Protein AF-A0A3S1QRD0-F1 (afdb_monomer)

Sequence (158 aa):
MVHPTVTSEAERLRQRRFIGVMLAAPFLAAGAAVTLVTSSLGAAVTMAAIFAAFGLCWFAALLVAATGHMALAGRMAVALGGLALAGAIAAAGGLASPVALLGLALPVETWWVSGSRRAALSSVMAAVAAIVLQPFAGQLLPPGEIAAWHWLLPLAWA

pLDDT: mean 85.38, std 6.3, range [54.09, 94.06]

Secondary structure (DSSP, 8-state):
---TT---HHHHHHHHHHHHHHHHHHHHHHHHHHHHTHHHHHHHHHHHHHHHHHHHHHHHHHHHHHH--HHHHHHHHHHHHHHHHHHHHHHTTSTTSGGGGGGGHHHHHHHHHH--HHHHHHHHHHHHHHHHHHHHHHHHSPPPPP-GGGGHHHHTT-

Radius of gyration: 15.87 Å; Cα contacts (8 Å, |Δi|>4): 193; chains: 1; bounding box: 39×25×46 Å

Structure (mmCIF, N/CA/C/O backbone):
data_AF-A0A3S1QRD0-F1
#
_entry.id   AF-A0A3S1QRD0-F1
#
loop_
_atom_site.group_PDB
_atom_site.id
_atom_site.type_symbol
_atom_site.label_atom_id
_atom_site.label_alt_id
_atom_site.label_comp_id
_atom_site.label_asym_id
_atom_site.label_entity_id
_atom_site.label_seq_id
_atom_site.pdbx_PDB_ins_code
_atom_site.Cartn_x
_atom_site.Cartn_y
_atom_site.Cartn_z
_atom_site.occupancy
_atom_site.B_iso_or_equiv
_atom_site.auth_seq_id
_atom_site.auth_comp_id
_atom_site.auth_asym_id
_atom_site.auth_atom_id
_atom_site.pdbx_PDB_model_num
ATOM 1 N N . MET A 1 1 ? -1.254 -5.097 21.996 1.00 54.09 1 MET A N 1
ATOM 2 C CA . MET A 1 1 ? -1.122 -3.934 22.900 1.00 54.09 1 MET A CA 1
ATOM 3 C C . MET A 1 1 ? -2.223 -2.945 22.547 1.00 54.09 1 MET A C 1
ATOM 5 O O . MET A 1 1 ? -2.410 -2.686 21.368 1.00 54.09 1 MET A O 1
ATOM 9 N N . VAL A 1 2 ? -3.026 -2.508 23.514 1.00 60.12 2 VAL A N 1
ATOM 10 C CA . VAL A 1 2 ? -4.155 -1.578 23.317 1.00 60.12 2 VAL A CA 1
ATOM 11 C C . VAL A 1 2 ? -4.107 -0.594 24.470 1.00 60.12 2 VAL A C 1
ATOM 13 O O . VAL A 1 2 ? -3.872 -1.022 25.602 1.00 60.12 2 VAL A O 1
ATOM 16 N N . HIS A 1 3 ? -4.301 0.691 24.188 1.00 65.69 3 HIS A N 1
ATOM 17 C CA . HIS A 1 3 ? -4.178 1.718 25.215 1.00 65.69 3 HIS A CA 1
ATOM 18 C C . HIS A 1 3 ? -5.271 1.530 26.293 1.00 65.69 3 HIS A C 1
ATOM 20 O O . HIS A 1 3 ? -6.437 1.313 25.943 1.00 65.69 3 HIS A O 1
ATOM 26 N N . PRO A 1 4 ? -4.939 1.588 27.598 1.00 67.19 4 PRO A N 1
ATOM 27 C CA . PRO A 1 4 ? -5.874 1.242 28.671 1.00 67.19 4 PRO A CA 1
ATOM 28 C C . PRO A 1 4 ? -7.109 2.150 28.735 1.00 67.19 4 PRO A C 1
ATOM 30 O O . PRO A 1 4 ? -8.168 1.685 29.146 1.00 67.19 4 PRO A O 1
ATOM 33 N N . THR A 1 5 ? -7.014 3.397 28.262 1.00 68.31 5 THR A N 1
ATOM 34 C CA . THR A 1 5 ? -8.136 4.358 28.259 1.00 68.31 5 THR A CA 1
ATOM 35 C C . THR A 1 5 ? -9.176 4.115 27.165 1.00 68.31 5 THR A C 1
ATOM 37 O O . THR A 1 5 ? -10.248 4.714 27.206 1.00 68.31 5 THR A O 1
ATOM 40 N N . VAL A 1 6 ? -8.905 3.240 26.190 1.00 68.50 6 VAL A N 1
ATOM 41 C CA . VAL A 1 6 ? -9.906 2.866 25.186 1.00 68.50 6 VAL A CA 1
ATOM 42 C C . VAL A 1 6 ? -10.881 1.896 25.847 1.00 68.50 6 VAL A C 1
ATOM 44 O O . VAL A 1 6 ? -10.546 0.735 26.084 1.00 68.50 6 VAL A O 1
ATOM 47 N N . THR A 1 7 ? -12.073 2.376 26.188 1.00 72.38 7 THR A N 1
ATOM 48 C CA . THR A 1 7 ? -13.095 1.598 26.909 1.00 72.38 7 THR A CA 1
ATOM 49 C C . THR A 1 7 ? -14.033 0.841 25.974 1.00 72.38 7 THR A C 1
ATOM 51 O O . THR A 1 7 ? -14.531 -0.217 26.347 1.00 72.38 7 THR A O 1
ATOM 54 N N . SER A 1 8 ? -14.245 1.330 24.746 1.00 82.50 8 SER A N 1
ATOM 55 C CA . SER A 1 8 ? -15.113 0.650 23.780 1.00 82.50 8 SER A CA 1
ATOM 56 C C . SER A 1 8 ? -14.395 -0.510 23.088 1.00 82.50 8 SER A C 1
ATOM 58 O O . SER A 1 8 ? -13.297 -0.363 22.545 1.00 82.50 8 SER A O 1
ATOM 60 N N . GLU A 1 9 ? -15.030 -1.678 23.074 1.00 81.06 9 GLU A N 1
ATOM 61 C CA . GLU A 1 9 ? -14.477 -2.889 22.464 1.00 81.06 9 GLU A CA 1
ATOM 62 C C . GLU A 1 9 ? -14.266 -2.735 20.948 1.00 81.06 9 GLU A C 1
ATOM 64 O O . GLU A 1 9 ? -13.248 -3.171 20.408 1.00 81.06 9 GLU A O 1
ATOM 69 N N . ALA A 1 10 ? -15.169 -2.017 20.273 1.00 81.88 10 ALA A N 1
ATOM 70 C CA . ALA A 1 10 ? -15.054 -1.708 18.850 1.00 81.88 10 ALA A CA 1
ATOM 71 C C . ALA A 1 10 ? -13.796 -0.881 18.527 1.00 81.88 10 ALA A C 1
ATOM 73 O O . ALA A 1 10 ? -13.086 -1.192 17.570 1.00 81.88 10 ALA A O 1
ATOM 74 N N . GLU A 1 11 ? -13.473 0.130 19.338 1.00 82.50 11 GLU A N 1
ATOM 75 C CA . GLU A 1 11 ? -12.273 0.945 19.125 1.00 82.50 11 GLU A CA 1
ATOM 76 C C . GLU A 1 11 ? -10.999 0.165 19.471 1.00 82.50 11 GLU A C 1
ATOM 78 O O . GLU A 1 11 ? -10.006 0.244 18.746 1.00 82.50 11 GLU A O 1
ATOM 83 N N . ARG A 1 12 ? -11.043 -0.699 20.498 1.00 83.00 12 ARG A N 1
ATOM 84 C CA . ARG A 1 12 ? -9.936 -1.627 20.788 1.00 83.00 12 ARG A CA 1
ATOM 85 C C . ARG A 1 12 ? -9.645 -2.556 19.611 1.00 83.00 12 ARG A C 1
ATOM 87 O O . ARG A 1 12 ? -8.478 -2.798 19.299 1.00 83.00 12 ARG A O 1
ATOM 94 N N . LEU A 1 13 ? -10.683 -3.088 18.964 1.00 86.62 13 LEU A N 1
ATOM 95 C CA . LEU A 1 13 ? -10.538 -3.951 17.789 1.00 86.62 13 LEU A CA 1
ATOM 96 C C . LEU A 1 13 ? -9.926 -3.194 16.606 1.00 86.62 13 LEU A C 1
ATOM 98 O O . LEU A 1 13 ? -8.985 -3.702 15.991 1.00 86.62 13 LEU A O 1
ATOM 102 N N . ARG A 1 14 ? -10.393 -1.972 16.326 1.00 86.31 14 ARG A N 1
ATOM 103 C CA . ARG A 1 14 ? -9.814 -1.106 15.283 1.00 86.31 14 ARG A CA 1
ATOM 104 C C . ARG A 1 14 ? -8.338 -0.812 15.546 1.00 86.31 14 ARG A C 1
ATOM 106 O O . ARG A 1 14 ? -7.521 -0.954 14.637 1.00 86.31 14 ARG A O 1
ATOM 113 N N . GLN A 1 15 ? -7.981 -0.505 16.793 1.00 86.88 15 GLN A N 1
ATOM 114 C CA . GLN A 1 15 ? -6.599 -0.229 17.190 1.00 86.88 15 GLN A CA 1
ATOM 115 C C . GLN A 1 15 ? -5.695 -1.449 17.002 1.00 86.88 15 GLN A C 1
ATOM 117 O O . GLN A 1 15 ? -4.598 -1.325 16.461 1.00 86.88 15 GLN A O 1
ATOM 122 N N . ARG A 1 16 ? -6.163 -2.645 17.381 1.00 87.75 16 ARG A N 1
ATOM 123 C CA . ARG A 1 16 ? -5.421 -3.898 17.155 1.00 87.75 16 ARG A CA 1
ATOM 124 C C . ARG A 1 16 ? -5.199 -4.173 15.674 1.00 87.75 16 ARG A C 1
ATOM 126 O O . ARG A 1 16 ? -4.085 -4.529 15.305 1.00 87.75 16 ARG A O 1
ATOM 133 N N . ARG A 1 17 ? -6.231 -3.998 14.841 1.00 91.00 17 ARG A N 1
ATOM 134 C CA . ARG A 1 17 ? -6.118 -4.186 13.387 1.00 91.00 17 ARG A CA 1
ATOM 135 C C . ARG A 1 17 ? -5.135 -3.193 12.781 1.00 91.00 17 ARG A C 1
ATOM 137 O O . ARG A 1 17 ? -4.251 -3.614 12.049 1.00 91.00 17 ARG A O 1
ATOM 144 N N . PHE A 1 18 ? -5.235 -1.911 13.136 1.00 89.69 18 PHE A N 1
ATOM 145 C CA . PHE A 1 18 ? -4.311 -0.884 12.652 1.00 89.69 18 PHE A CA 1
ATOM 146 C C . PHE A 1 18 ? -2.861 -1.199 13.029 1.00 89.69 18 PHE A C 1
ATOM 148 O O . PHE A 1 18 ? -1.994 -1.209 12.162 1.00 89.69 18 PHE A O 1
ATOM 155 N N . ILE A 1 19 ? -2.603 -1.508 14.305 1.00 89.25 19 ILE A N 1
ATOM 156 C CA . ILE A 1 19 ? -1.262 -1.882 14.776 1.00 89.25 19 ILE A CA 1
ATOM 157 C C . ILE A 1 19 ? -0.770 -3.131 14.038 1.00 89.25 19 ILE A C 1
ATOM 159 O O . ILE A 1 19 ? 0.368 -3.151 13.590 1.00 89.25 19 ILE A O 1
ATOM 163 N N . GLY A 1 20 ? -1.622 -4.146 13.861 1.00 89.62 20 GLY A N 1
ATOM 164 C CA . GLY A 1 20 ? -1.281 -5.352 13.104 1.00 89.62 20 GLY A CA 1
ATOM 165 C C . GLY A 1 20 ? -0.868 -5.051 11.662 1.00 89.62 20 GLY A C 1
ATOM 166 O O . GLY A 1 20 ? 0.189 -5.504 11.231 1.00 89.62 20 GLY A O 1
ATOM 167 N N . VAL A 1 21 ? -1.643 -4.228 10.945 1.00 90.88 21 VAL A N 1
ATOM 168 C CA . VAL A 1 21 ? -1.313 -3.802 9.573 1.00 90.88 21 VAL A CA 1
ATOM 169 C C . VAL A 1 21 ? -0.004 -3.020 9.548 1.00 90.88 21 VAL A C 1
ATOM 171 O O . VAL A 1 21 ? 0.866 -3.329 8.748 1.00 90.88 21 VAL A O 1
ATOM 174 N N . MET A 1 22 ? 0.196 -2.065 10.456 1.00 92.25 22 MET A N 1
ATOM 175 C CA . MET A 1 22 ? 1.439 -1.289 10.525 1.00 92.25 22 MET A CA 1
ATOM 176 C C . MET A 1 22 ? 2.666 -2.127 10.922 1.00 92.25 22 MET A C 1
ATOM 178 O O . MET A 1 22 ? 3.792 -1.757 10.608 1.00 92.25 22 MET A O 1
ATOM 182 N N . LEU A 1 23 ? 2.491 -3.268 11.587 1.00 90.50 23 LEU A N 1
ATOM 183 C CA . LEU A 1 23 ? 3.597 -4.193 11.843 1.00 90.50 23 LEU A CA 1
ATOM 184 C C . LEU A 1 23 ? 3.911 -5.072 10.622 1.00 90.50 23 LEU A C 1
ATOM 186 O O . LEU A 1 23 ? 5.078 -5.390 10.411 1.00 90.50 23 LEU A O 1
ATOM 190 N N . ALA A 1 24 ? 2.904 -5.434 9.818 1.00 90.44 24 ALA A N 1
ATOM 191 C CA . ALA A 1 24 ? 3.050 -6.323 8.660 1.00 90.44 24 ALA A CA 1
ATOM 192 C C . ALA A 1 24 ? 3.414 -5.595 7.349 1.00 90.44 24 ALA A C 1
ATOM 194 O O . ALA A 1 24 ? 4.254 -6.070 6.586 1.00 90.44 24 ALA A O 1
ATOM 195 N N . ALA A 1 25 ? 2.829 -4.420 7.104 1.00 89.12 25 ALA A N 1
ATOM 196 C CA . ALA A 1 25 ? 3.019 -3.611 5.900 1.00 89.12 25 ALA A CA 1
ATOM 197 C C . ALA A 1 25 ? 4.489 -3.387 5.485 1.00 89.12 25 ALA A C 1
ATOM 199 O O . ALA A 1 25 ? 4.778 -3.536 4.294 1.00 89.12 25 ALA A O 1
ATOM 200 N N . PRO A 1 26 ? 5.446 -3.078 6.390 1.00 90.00 26 PRO A N 1
ATOM 201 C CA . PRO A 1 26 ? 6.822 -2.824 5.970 1.00 90.00 26 PRO A CA 1
ATOM 202 C C . PRO A 1 26 ? 7.518 -4.044 5.351 1.00 90.00 26 PRO A C 1
ATOM 204 O O . PRO A 1 26 ? 8.432 -3.860 4.554 1.00 90.00 26 PRO A O 1
ATOM 207 N N . PHE A 1 27 ? 7.078 -5.276 5.633 1.00 90.31 27 PHE A N 1
ATOM 208 C CA . PHE A 1 27 ? 7.634 -6.473 4.992 1.00 90.31 27 PHE A CA 1
ATOM 209 C C . PHE A 1 27 ? 7.236 -6.569 3.517 1.00 90.31 27 PHE A C 1
ATOM 211 O O . PHE A 1 27 ? 8.080 -6.839 2.662 1.00 90.31 27 PHE A O 1
ATOM 218 N N . LEU A 1 28 ? 5.968 -6.284 3.209 1.00 87.62 28 LEU A N 1
ATOM 219 C CA . LEU A 1 28 ? 5.484 -6.239 1.829 1.00 87.62 28 LEU A CA 1
ATOM 220 C C . LEU A 1 28 ? 6.105 -5.060 1.073 1.00 87.62 28 LEU A C 1
ATOM 222 O O . LEU A 1 28 ? 6.564 -5.221 -0.057 1.00 87.62 28 LEU A O 1
ATOM 226 N N . ALA A 1 29 ? 6.210 -3.899 1.727 1.00 87.69 29 ALA A N 1
ATOM 227 C CA . ALA A 1 29 ? 6.891 -2.734 1.170 1.00 87.69 29 ALA A CA 1
ATOM 228 C C . ALA A 1 29 ? 8.382 -3.004 0.903 1.00 87.69 29 ALA A C 1
ATOM 230 O O . ALA A 1 29 ? 8.903 -2.579 -0.125 1.00 87.69 29 ALA A O 1
ATOM 231 N N . ALA A 1 30 ? 9.066 -3.744 1.779 1.00 88.38 30 ALA A N 1
ATOM 232 C CA . ALA A 1 30 ? 10.458 -4.126 1.571 1.00 88.38 30 ALA A CA 1
ATOM 233 C C . ALA A 1 30 ? 10.623 -5.083 0.384 1.00 88.38 30 ALA A C 1
ATOM 235 O O . ALA A 1 30 ? 11.526 -4.887 -0.426 1.00 88.38 30 ALA A O 1
ATOM 236 N N . GLY A 1 31 ? 9.729 -6.065 0.229 1.00 86.31 31 GLY A N 1
ATOM 237 C CA . GLY A 1 31 ? 9.697 -6.922 -0.960 1.00 86.31 31 GLY A CA 1
ATOM 238 C C . GLY A 1 31 ? 9.476 -6.118 -2.245 1.00 86.31 31 GLY A C 1
ATOM 239 O O . GLY A 1 31 ? 10.205 -6.292 -3.223 1.00 86.31 31 GLY A O 1
ATOM 240 N N . ALA A 1 32 ? 8.538 -5.167 -2.228 1.00 87.12 32 ALA A N 1
ATOM 241 C CA . ALA A 1 32 ? 8.322 -4.240 -3.340 1.00 87.12 32 ALA A CA 1
ATOM 242 C C . ALA A 1 32 ? 9.565 -3.388 -3.637 1.00 87.12 32 ALA A C 1
ATOM 244 O O . ALA A 1 32 ? 9.952 -3.252 -4.794 1.00 87.12 32 ALA A O 1
ATOM 245 N N . ALA A 1 33 ? 10.238 -2.870 -2.608 1.00 86.44 33 ALA A N 1
ATOM 246 C CA . ALA A 1 33 ? 11.460 -2.091 -2.772 1.00 86.44 33 ALA A CA 1
ATOM 247 C C . ALA A 1 33 ? 12.586 -2.931 -3.390 1.00 86.44 33 ALA A C 1
ATOM 249 O O . ALA A 1 33 ? 13.205 -2.509 -4.361 1.00 86.44 33 ALA A O 1
ATOM 250 N N . VAL A 1 34 ? 12.829 -4.146 -2.891 1.00 86.94 34 VAL A N 1
ATOM 251 C CA . VAL A 1 34 ? 13.884 -5.013 -3.439 1.00 86.94 34 VAL A CA 1
ATOM 252 C C . VAL A 1 34 ? 13.636 -5.314 -4.912 1.00 86.94 34 VAL A C 1
ATOM 254 O O . VAL A 1 34 ? 14.566 -5.273 -5.715 1.00 86.94 34 VAL A O 1
ATOM 257 N N . THR A 1 35 ? 12.386 -5.592 -5.259 1.00 85.06 35 THR A N 1
ATOM 258 C CA . THR A 1 35 ? 12.013 -6.024 -6.600 1.00 85.06 35 THR A CA 1
ATOM 259 C C . THR A 1 35 ? 12.000 -4.853 -7.593 1.00 85.06 35 THR A C 1
ATOM 261 O O . THR A 1 35 ? 12.601 -4.957 -8.657 1.00 85.06 35 THR A O 1
ATOM 264 N N . LEU A 1 36 ? 11.426 -3.704 -7.225 1.00 82.88 36 LEU A N 1
ATOM 265 C CA . LEU A 1 36 ? 11.235 -2.553 -8.123 1.00 82.88 36 LEU A CA 1
ATOM 266 C C . LEU A 1 36 ? 12.358 -1.501 -8.065 1.00 82.88 36 LEU A C 1
ATOM 268 O O . LEU A 1 36 ? 12.650 -0.842 -9.063 1.00 82.88 36 LEU A O 1
ATOM 272 N N . VAL A 1 37 ? 12.968 -1.296 -6.894 1.00 81.81 37 VAL A N 1
ATOM 273 C CA . VAL A 1 37 ? 13.901 -0.181 -6.641 1.00 81.81 37 VAL A CA 1
ATOM 274 C C . VAL A 1 37 ? 15.354 -0.612 -6.822 1.00 81.81 37 VAL A C 1
ATOM 276 O O . VAL A 1 37 ? 16.153 0.165 -7.336 1.00 81.81 37 VAL A O 1
ATOM 279 N N . THR A 1 38 ? 15.720 -1.849 -6.469 1.00 81.12 38 THR A N 1
ATOM 280 C CA . THR A 1 38 ? 17.128 -2.289 -6.564 1.00 81.12 38 THR A CA 1
ATOM 281 C C . THR A 1 38 ? 17.641 -2.272 -7.995 1.00 81.12 38 THR A C 1
ATOM 283 O O . THR A 1 38 ? 18.761 -1.828 -8.241 1.00 81.12 38 THR A O 1
ATOM 286 N N . SER A 1 39 ? 16.824 -2.751 -8.930 1.00 74.12 39 SER A N 1
ATOM 287 C CA . SER A 1 39 ? 17.161 -2.848 -10.351 1.00 74.12 39 SER A CA 1
ATOM 288 C C . SER A 1 39 ? 17.257 -1.482 -11.035 1.00 74.12 39 SER A C 1
ATOM 290 O O . SER A 1 39 ? 18.029 -1.338 -11.977 1.00 74.12 39 SER A O 1
ATOM 292 N N . SER A 1 40 ? 16.515 -0.480 -10.553 1.00 75.44 40 SER A N 1
ATOM 293 C CA . SER A 1 40 ? 16.417 0.848 -11.170 1.00 75.44 40 SER A CA 1
ATOM 294 C C . SER A 1 40 ? 17.315 1.900 -10.505 1.00 75.44 40 SER A C 1
ATOM 296 O O . SER A 1 40 ? 17.962 2.687 -11.190 1.00 75.44 40 SER A O 1
ATOM 298 N N . LEU A 1 41 ? 17.374 1.917 -9.172 1.00 81.38 41 LEU A N 1
ATOM 299 C CA . LEU A 1 41 ? 18.003 2.970 -8.361 1.00 81.38 41 LEU A CA 1
ATOM 300 C C . LEU A 1 41 ? 19.171 2.467 -7.495 1.00 81.38 41 LEU A C 1
ATOM 302 O O . LEU A 1 41 ? 19.847 3.258 -6.832 1.00 81.38 41 LEU A O 1
ATOM 306 N N . GLY A 1 42 ? 19.423 1.157 -7.490 1.00 85.31 42 GLY A N 1
ATOM 307 C CA . GLY A 1 42 ? 20.522 0.535 -6.761 1.00 85.31 42 GLY A CA 1
ATOM 308 C C . GLY A 1 42 ? 20.239 0.254 -5.281 1.00 85.31 42 GLY A C 1
ATOM 309 O O . GLY A 1 42 ? 19.200 0.594 -4.703 1.00 85.31 42 GLY A O 1
ATOM 310 N N . ALA A 1 43 ? 21.205 -0.407 -4.639 1.00 88.56 43 ALA A N 1
ATOM 311 C CA . ALA A 1 43 ? 21.053 -0.944 -3.287 1.00 88.56 43 ALA A CA 1
ATOM 312 C C . ALA A 1 43 ? 20.895 0.142 -2.208 1.00 88.56 43 ALA A C 1
ATOM 314 O O . ALA A 1 43 ? 20.116 -0.035 -1.276 1.00 88.56 43 ALA A O 1
ATOM 315 N N . ALA A 1 44 ? 21.587 1.280 -2.334 1.00 88.69 44 ALA A N 1
ATOM 316 C CA . ALA A 1 44 ? 21.533 2.345 -1.329 1.00 88.69 44 ALA A CA 1
ATOM 317 C C . ALA A 1 44 ? 20.120 2.941 -1.192 1.00 88.69 44 ALA A C 1
ATOM 319 O O . ALA A 1 44 ? 19.599 3.054 -0.082 1.00 88.69 44 ALA A O 1
ATOM 320 N N . VAL A 1 45 ? 19.474 3.258 -2.320 1.00 87.56 45 VAL A N 1
ATOM 321 C CA . VAL A 1 45 ? 18.109 3.809 -2.336 1.00 87.56 45 VAL A CA 1
ATOM 322 C C . VAL A 1 45 ? 17.094 2.766 -1.869 1.00 87.56 45 VAL A C 1
ATOM 324 O O . VAL A 1 45 ? 16.182 3.088 -1.110 1.00 87.56 45 VAL A O 1
ATOM 327 N N . THR A 1 46 ? 17.297 1.501 -2.238 1.00 89.69 46 THR A N 1
ATOM 328 C CA . THR A 1 46 ? 16.471 0.382 -1.763 1.00 89.69 46 THR A CA 1
ATOM 329 C C . THR A 1 46 ? 16.522 0.256 -0.242 1.00 89.69 46 THR A C 1
ATOM 331 O O . THR A 1 46 ? 15.480 0.193 0.407 1.00 89.69 46 THR A O 1
ATOM 334 N N . MET A 1 47 ? 17.720 0.286 0.349 1.00 91.69 47 MET A N 1
ATOM 335 C CA . MET A 1 47 ? 17.880 0.225 1.804 1.00 91.69 47 MET A CA 1
ATOM 336 C C . MET A 1 47 ? 17.234 1.427 2.498 1.00 91.69 47 MET A C 1
ATOM 338 O O . MET A 1 47 ? 16.554 1.252 3.509 1.00 91.69 47 MET A O 1
ATOM 342 N N . ALA A 1 48 ? 17.386 2.633 1.942 1.00 92.44 48 ALA A N 1
ATOM 343 C CA . ALA A 1 48 ? 16.724 3.827 2.463 1.00 92.44 48 ALA A CA 1
ATOM 344 C C . ALA A 1 48 ? 15.190 3.691 2.433 1.00 92.44 48 ALA A C 1
ATOM 346 O O . ALA A 1 48 ? 14.532 4.010 3.423 1.00 92.44 48 ALA A O 1
ATOM 347 N N . ALA A 1 49 ? 14.625 3.159 1.344 1.00 90.00 49 ALA A N 1
ATOM 348 C CA . ALA A 1 49 ? 13.189 2.911 1.220 1.00 90.00 49 ALA A CA 1
ATOM 349 C C . ALA A 1 49 ? 12.689 1.869 2.235 1.00 90.00 49 ALA A C 1
ATOM 351 O O . ALA A 1 49 ? 11.661 2.087 2.877 1.00 90.00 49 ALA A O 1
ATOM 352 N N . ILE A 1 50 ? 13.438 0.778 2.439 1.00 92.25 50 ILE A N 1
ATOM 353 C CA . ILE A 1 50 ? 13.127 -0.243 3.451 1.00 92.25 50 ILE A CA 1
ATOM 354 C C . ILE A 1 50 ? 13.118 0.390 4.846 1.00 92.25 50 ILE A C 1
ATOM 356 O O . ILE A 1 50 ? 12.123 0.280 5.562 1.00 92.25 50 ILE A O 1
ATOM 360 N N . PHE A 1 51 ? 14.182 1.102 5.230 1.00 93.38 51 PHE A N 1
ATOM 361 C CA . PHE A 1 51 ? 14.248 1.739 6.547 1.00 93.38 51 PHE A CA 1
ATOM 362 C C . PHE A 1 51 ? 13.159 2.792 6.749 1.00 93.38 51 PHE A C 1
ATOM 364 O O . PHE A 1 51 ? 12.580 2.858 7.833 1.00 93.38 51 PHE A O 1
ATOM 371 N N . ALA A 1 52 ? 12.833 3.575 5.719 1.00 92.38 52 ALA A N 1
ATOM 372 C CA . ALA A 1 52 ? 11.732 4.528 5.773 1.00 92.38 52 ALA A CA 1
ATOM 373 C C . ALA A 1 52 ? 10.384 3.820 5.983 1.00 92.38 52 ALA A C 1
ATOM 375 O O . ALA A 1 52 ? 9.609 4.240 6.841 1.00 92.38 52 ALA A O 1
ATOM 376 N 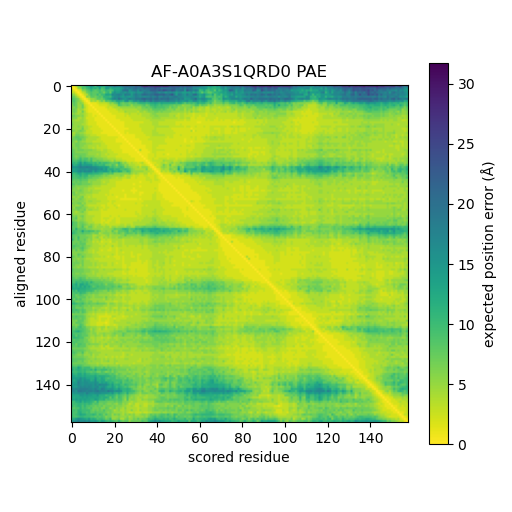N . ALA A 1 53 ? 10.121 2.723 5.263 1.00 92.31 53 ALA A N 1
ATOM 377 C CA . ALA A 1 53 ? 8.892 1.947 5.412 1.00 92.31 53 ALA A CA 1
ATOM 378 C C . ALA A 1 53 ? 8.763 1.363 6.827 1.00 92.31 53 ALA A C 1
ATOM 380 O O . ALA A 1 53 ? 7.747 1.582 7.489 1.00 92.31 53 ALA A O 1
ATOM 381 N N . PHE A 1 54 ? 9.806 0.685 7.317 1.00 94.06 54 PHE A N 1
ATOM 382 C CA . PHE A 1 54 ? 9.852 0.143 8.678 1.00 94.06 54 PHE A CA 1
ATOM 383 C C . PHE A 1 54 ? 9.687 1.238 9.734 1.00 94.06 54 PHE A C 1
ATOM 385 O O . PHE A 1 54 ? 8.827 1.125 10.609 1.00 94.06 54 PHE A O 1
ATOM 392 N N . GLY A 1 55 ? 10.461 2.319 9.626 1.00 92.12 55 GLY A N 1
ATOM 393 C CA . GLY A 1 55 ? 10.432 3.436 10.562 1.00 92.12 55 GLY A CA 1
ATOM 394 C C . GLY A 1 55 ? 9.059 4.097 10.639 1.00 92.12 55 GLY A C 1
ATOM 395 O O . GLY A 1 55 ? 8.510 4.223 11.730 1.00 92.12 55 GLY A O 1
ATOM 396 N N . LEU A 1 56 ? 8.466 4.462 9.498 1.00 92.25 56 LEU A N 1
ATOM 397 C CA . LEU A 1 56 ? 7.156 5.121 9.450 1.00 92.25 56 LEU A CA 1
ATOM 398 C C . LEU A 1 56 ? 6.039 4.217 9.979 1.00 92.25 56 LEU A C 1
ATOM 400 O O . LEU A 1 56 ? 5.210 4.667 10.773 1.00 92.25 56 LEU A O 1
ATOM 404 N N . CYS A 1 57 ? 6.026 2.948 9.568 1.00 91.56 57 CYS A N 1
ATOM 405 C CA . CYS A 1 57 ? 4.971 2.014 9.945 1.00 91.56 57 CYS A CA 1
ATOM 406 C C . CYS A 1 57 ? 5.034 1.680 11.442 1.00 91.56 57 CYS A C 1
ATOM 408 O O . CYS A 1 57 ? 4.043 1.821 12.163 1.00 91.56 57 CYS A O 1
ATOM 410 N N . TRP A 1 58 ? 6.209 1.320 11.958 1.00 93.38 58 TRP A N 1
ATOM 411 C CA . TRP A 1 58 ? 6.359 1.008 13.379 1.00 93.38 58 TRP A CA 1
ATOM 412 C C . TRP A 1 58 ? 6.208 2.242 14.267 1.00 93.38 58 TRP A C 1
ATOM 414 O O . TRP A 1 58 ? 5.586 2.146 15.326 1.00 93.38 58 TRP A O 1
ATOM 424 N N . PHE A 1 59 ? 6.679 3.414 13.832 1.00 90.75 59 PHE A N 1
ATOM 425 C CA . PHE A 1 59 ? 6.429 4.664 14.548 1.00 90.75 59 PHE A CA 1
ATOM 426 C C . PHE A 1 59 ? 4.931 4.974 14.631 1.00 90.75 59 PHE A C 1
ATOM 428 O O . PHE A 1 59 ? 4.441 5.309 15.708 1.00 90.75 59 PHE A O 1
ATOM 435 N N . ALA A 1 60 ? 4.172 4.794 13.544 1.00 88.88 60 ALA A N 1
ATOM 436 C CA . ALA A 1 60 ? 2.719 4.963 13.563 1.00 88.88 60 ALA A CA 1
ATOM 437 C C . ALA A 1 60 ? 2.033 3.961 14.509 1.00 88.88 60 ALA A C 1
ATOM 439 O O . ALA A 1 60 ? 1.137 4.344 15.267 1.00 88.88 60 ALA A O 1
ATOM 440 N N . ALA A 1 61 ? 2.474 2.699 14.514 1.00 88.62 61 ALA A N 1
ATOM 441 C CA . ALA A 1 61 ? 1.977 1.683 15.440 1.00 88.62 61 ALA A CA 1
ATOM 442 C C . ALA A 1 61 ? 2.236 2.069 16.906 1.00 88.62 61 ALA A C 1
ATOM 444 O O . ALA A 1 61 ? 1.322 1.993 17.730 1.00 88.62 61 ALA A O 1
ATOM 445 N N . LEU A 1 62 ? 3.452 2.528 17.221 1.00 87.69 62 LEU A N 1
ATOM 446 C CA . LEU A 1 62 ? 3.842 2.975 18.559 1.00 87.69 62 LEU A CA 1
ATOM 447 C C . LEU A 1 62 ? 3.087 4.236 18.983 1.00 87.69 62 LEU A C 1
ATOM 449 O O . LEU A 1 62 ? 2.574 4.285 20.098 1.00 87.69 62 LEU A O 1
ATOM 453 N N . LEU A 1 63 ? 2.952 5.221 18.093 1.00 87.12 63 LEU A N 1
ATOM 454 C CA . LEU A 1 63 ? 2.203 6.448 18.355 1.00 87.12 63 LEU A CA 1
ATOM 455 C C . LEU A 1 63 ? 0.745 6.131 18.692 1.00 87.12 63 LEU A C 1
ATOM 457 O O . LEU A 1 63 ? 0.209 6.651 19.669 1.00 87.12 63 LEU A O 1
ATOM 461 N N . VAL A 1 64 ? 0.104 5.243 17.930 1.00 86.94 64 VAL A N 1
ATOM 462 C CA . VAL A 1 64 ? -1.271 4.815 18.209 1.00 86.94 64 VAL A CA 1
ATOM 463 C C . VAL A 1 64 ? -1.347 3.994 19.491 1.00 86.94 64 VAL A C 1
ATOM 465 O O . VAL A 1 64 ? -2.275 4.192 20.272 1.00 86.94 64 VAL A O 1
ATOM 468 N N . ALA A 1 65 ? -0.396 3.094 19.745 1.00 84.62 65 ALA A N 1
ATOM 469 C CA . ALA A 1 65 ? -0.353 2.314 20.981 1.00 84.62 65 ALA A CA 1
ATOM 470 C C . ALA A 1 65 ? -0.189 3.205 22.226 1.00 84.62 65 ALA A C 1
ATOM 472 O O . ALA A 1 65 ? -0.822 2.932 23.246 1.00 84.62 65 ALA A O 1
ATOM 473 N N . ALA A 1 66 ? 0.606 4.273 22.124 1.00 85.38 66 ALA A N 1
ATOM 474 C CA . ALA A 1 66 ? 0.894 5.205 23.209 1.00 85.38 66 ALA A CA 1
ATOM 475 C C . ALA A 1 66 ? -0.193 6.271 23.411 1.00 85.38 66 ALA A C 1
ATOM 477 O O . ALA A 1 66 ? -0.480 6.633 24.544 1.00 85.38 66 ALA A O 1
ATOM 478 N N . THR A 1 67 ? -0.804 6.781 22.338 1.00 82.69 67 THR A N 1
ATOM 479 C CA . THR A 1 67 ? -1.768 7.896 22.429 1.00 82.69 67 THR A CA 1
ATOM 480 C C . THR A 1 67 ? -3.226 7.449 22.407 1.00 82.69 67 THR A C 1
ATOM 482 O O . THR A 1 67 ? -4.103 8.221 22.785 1.00 82.69 67 THR A O 1
ATOM 485 N N . GLY A 1 68 ? -3.521 6.251 21.894 1.00 78.94 68 GLY A N 1
ATOM 486 C CA . GLY A 1 68 ? -4.888 5.795 21.620 1.00 78.94 68 GLY A CA 1
ATOM 487 C C . GLY A 1 68 ? -5.596 6.535 20.475 1.00 78.94 68 GLY A C 1
ATOM 488 O O . GLY A 1 68 ? -6.723 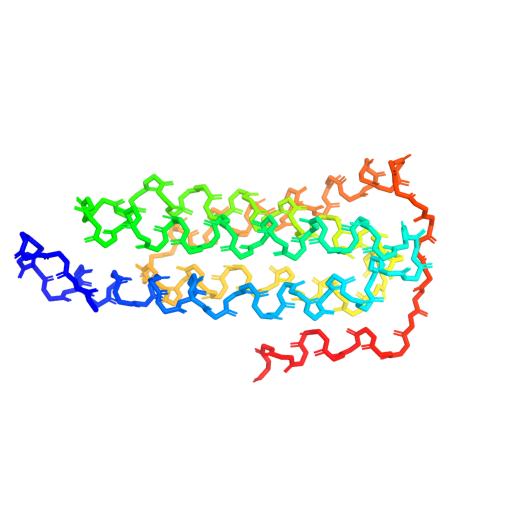6.184 20.140 1.00 78.94 68 GLY A O 1
ATOM 489 N N . HIS A 1 69 ? -4.963 7.533 19.846 1.00 79.88 69 HIS A N 1
ATOM 490 C CA . HIS A 1 69 ? -5.596 8.383 18.838 1.00 79.88 69 HIS A CA 1
ATOM 491 C C . HIS A 1 69 ? -5.299 7.893 17.417 1.00 79.88 69 HIS A C 1
ATOM 493 O O . HIS A 1 69 ? -4.270 8.209 16.821 1.00 79.88 69 HIS A O 1
ATOM 499 N N . MET A 1 70 ? -6.242 7.153 16.834 1.00 83.12 70 MET A N 1
ATOM 500 C CA . MET A 1 70 ? -6.078 6.579 15.494 1.00 83.12 70 MET A CA 1
ATOM 501 C C . MET A 1 70 ? -6.314 7.553 14.334 1.00 83.12 70 MET A C 1
ATOM 503 O O . MET A 1 70 ? -5.837 7.305 13.230 1.00 83.12 70 MET A O 1
ATOM 507 N N . ALA A 1 71 ? -7.059 8.643 14.537 1.00 83.56 71 ALA A N 1
ATOM 508 C CA . ALA A 1 71 ? -7.542 9.468 13.427 1.00 83.56 71 ALA A CA 1
ATOM 509 C C . ALA A 1 71 ? -6.409 10.117 12.609 1.00 83.56 71 ALA A C 1
ATOM 511 O O . ALA A 1 71 ? -6.440 10.081 11.379 1.00 83.56 71 ALA A O 1
ATOM 512 N N . LEU A 1 72 ? -5.404 10.692 13.280 1.00 83.31 72 LEU A N 1
ATOM 513 C CA . LEU A 1 72 ? -4.272 11.337 12.608 1.00 83.31 72 LEU A CA 1
ATOM 514 C C . LEU A 1 72 ? -3.341 10.302 11.966 1.00 83.31 72 LEU A C 1
ATOM 516 O O . LEU A 1 72 ? -3.015 10.421 10.786 1.00 83.31 72 LEU A O 1
ATOM 520 N N . ALA A 1 73 ? -2.978 9.260 12.717 1.00 85.75 73 ALA A N 1
ATOM 521 C CA . ALA A 1 73 ? -2.112 8.188 12.235 1.00 85.75 73 ALA A CA 1
ATOM 522 C C . ALA A 1 73 ? -2.715 7.461 11.023 1.00 85.75 73 ALA A C 1
ATOM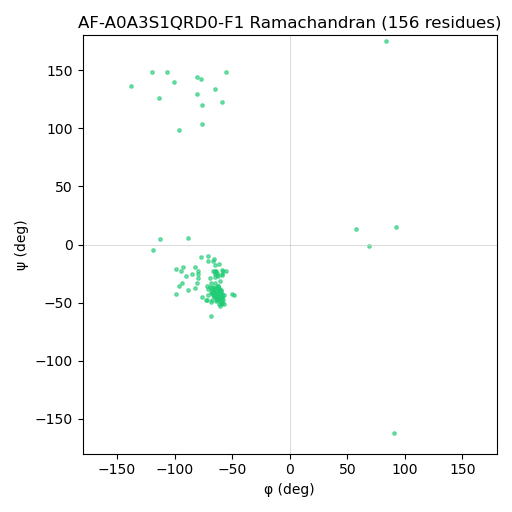 524 O O . ALA A 1 73 ? -2.012 7.198 10.053 1.00 85.75 73 ALA A O 1
ATOM 525 N N . GLY A 1 74 ? -4.029 7.214 11.030 1.00 84.88 74 GLY A N 1
ATOM 526 C CA . GLY A 1 74 ? -4.736 6.619 9.898 1.00 84.88 74 GLY A CA 1
ATOM 527 C C . GLY A 1 74 ? -4.702 7.501 8.647 1.00 84.88 74 GLY A C 1
ATOM 528 O O . GLY A 1 74 ? -4.429 7.001 7.560 1.00 84.88 74 GLY A O 1
ATOM 529 N N . ARG A 1 75 ? -4.913 8.820 8.785 1.00 86.94 75 ARG A N 1
ATOM 530 C CA . ARG A 1 75 ? -4.818 9.761 7.649 1.00 86.94 75 ARG A CA 1
ATOM 531 C C . AR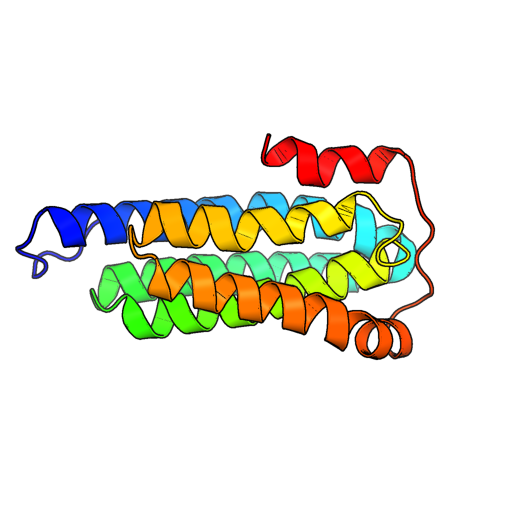G A 1 75 ? -3.413 9.793 7.056 1.00 86.94 75 ARG A C 1
ATOM 533 O O . ARG A 1 75 ? -3.270 9.742 5.838 1.00 86.94 75 ARG A O 1
ATOM 540 N N . MET A 1 76 ? -2.392 9.845 7.910 1.00 87.38 76 MET A N 1
ATOM 541 C CA . MET A 1 76 ? -0.998 9.803 7.468 1.00 87.38 76 MET A CA 1
ATOM 542 C C . MET A 1 76 ? -0.656 8.482 6.780 1.00 87.38 76 MET A C 1
ATOM 544 O O . MET A 1 76 ? -0.024 8.507 5.730 1.00 87.38 76 MET A O 1
ATOM 548 N N . ALA A 1 77 ? -1.107 7.348 7.321 1.00 88.12 77 ALA A N 1
ATOM 549 C CA . ALA A 1 77 ? -0.872 6.036 6.725 1.00 88.12 77 ALA A CA 1
ATOM 550 C C . ALA A 1 77 ? -1.475 5.932 5.315 1.00 88.12 77 ALA A C 1
ATOM 552 O O . ALA A 1 77 ? -0.811 5.451 4.403 1.00 88.12 77 ALA A O 1
ATOM 553 N N . VAL A 1 78 ? -2.691 6.447 5.106 1.00 88.62 78 VAL A N 1
ATOM 554 C CA . VAL A 1 78 ? -3.324 6.475 3.776 1.00 88.62 78 VAL A CA 1
ATOM 555 C C . VAL A 1 78 ? -2.569 7.385 2.809 1.00 88.62 78 VAL A C 1
ATOM 557 O O . VAL A 1 78 ? -2.337 6.996 1.667 1.00 88.62 78 VAL A O 1
ATOM 560 N N . ALA A 1 79 ? -2.160 8.576 3.253 1.00 89.81 79 ALA A N 1
ATOM 561 C CA . ALA A 1 79 ? -1.418 9.512 2.411 1.00 89.81 79 ALA A CA 1
ATOM 562 C C . ALA A 1 79 ? -0.044 8.952 1.999 1.00 89.81 79 ALA A C 1
ATOM 564 O O . ALA A 1 79 ? 0.297 8.949 0.818 1.00 89.81 79 ALA A O 1
ATOM 565 N N . LEU A 1 80 ? 0.719 8.432 2.963 1.00 89.50 80 LEU A N 1
ATOM 566 C CA . LEU A 1 80 ? 2.032 7.831 2.722 1.00 89.50 80 LEU A CA 1
ATOM 567 C C . LEU A 1 80 ? 1.923 6.548 1.894 1.00 89.50 80 LEU A C 1
ATOM 569 O O . LEU A 1 80 ? 2.720 6.350 0.982 1.00 89.50 80 LEU A O 1
ATOM 573 N N . GLY A 1 81 ? 0.910 5.718 2.153 1.00 87.88 81 GLY A N 1
ATOM 574 C CA . GLY A 1 81 ? 0.617 4.537 1.344 1.00 87.88 81 GLY A CA 1
ATOM 575 C C . GLY A 1 81 ? 0.286 4.900 -0.104 1.00 87.88 81 GLY A C 1
ATOM 576 O O . GLY A 1 81 ? 0.788 4.259 -1.021 1.00 87.88 81 GLY A O 1
ATOM 577 N N . GLY A 1 82 ? -0.501 5.958 -0.328 1.00 89.75 82 GLY A N 1
ATOM 578 C CA . GLY A 1 82 ? -0.802 6.460 -1.671 1.00 89.75 82 GLY A CA 1
ATOM 579 C C . GLY A 1 82 ? 0.444 6.959 -2.409 1.00 89.75 82 GLY A C 1
ATOM 580 O O . GLY A 1 82 ? 0.636 6.637 -3.579 1.00 89.75 82 GLY A O 1
ATOM 581 N N . LEU A 1 83 ? 1.334 7.685 -1.723 1.00 90.00 83 LEU A N 1
ATOM 582 C CA . LEU A 1 83 ? 2.616 8.114 -2.297 1.00 90.00 83 LEU A CA 1
ATOM 583 C C . LEU A 1 83 ? 3.519 6.923 -2.642 1.00 90.00 83 LEU A C 1
ATOM 585 O O . LEU A 1 83 ? 4.090 6.878 -3.732 1.00 90.00 83 LEU A O 1
ATOM 589 N N . ALA A 1 84 ? 3.613 5.940 -1.743 1.00 89.38 84 ALA A N 1
ATOM 590 C CA . ALA A 1 84 ? 4.366 4.715 -1.986 1.00 89.38 84 ALA A CA 1
ATOM 591 C C . ALA A 1 84 ? 3.798 3.932 -3.181 1.00 89.38 84 ALA A C 1
ATOM 593 O O . ALA A 1 84 ? 4.560 3.467 -4.027 1.00 89.38 84 ALA A O 1
ATOM 594 N N . LEU A 1 85 ? 2.468 3.853 -3.300 1.00 89.50 85 LEU A N 1
ATOM 595 C CA . LEU A 1 85 ? 1.787 3.229 -4.432 1.00 89.50 85 LEU A CA 1
ATOM 596 C C . LEU A 1 85 ? 2.091 3.954 -5.751 1.00 89.50 85 LEU A C 1
ATOM 598 O O . LEU A 1 85 ? 2.387 3.295 -6.743 1.00 89.50 85 LEU A O 1
ATOM 602 N N . ALA A 1 86 ? 2.069 5.290 -5.770 1.00 89.44 86 ALA A N 1
ATOM 603 C CA . ALA A 1 86 ? 2.397 6.073 -6.965 1.00 89.44 86 ALA A CA 1
ATOM 604 C C . ALA A 1 86 ? 3.824 5.777 -7.456 1.00 89.4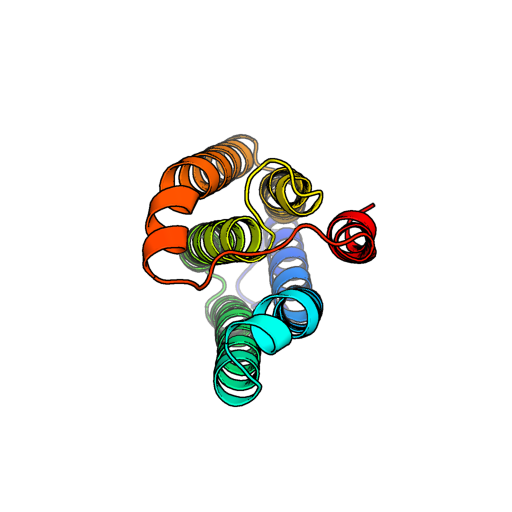4 86 ALA A C 1
ATOM 606 O O . ALA A 1 86 ? 4.037 5.533 -8.645 1.00 89.44 86 ALA A O 1
ATOM 607 N N . GLY A 1 87 ? 4.786 5.746 -6.525 1.00 87.12 87 GLY A N 1
ATOM 608 C CA . GLY A 1 87 ? 6.175 5.390 -6.814 1.00 87.12 87 GLY A CA 1
ATOM 609 C C . GLY A 1 87 ? 6.325 3.949 -7.302 1.00 87.12 87 GLY A C 1
ATOM 610 O O . GLY A 1 87 ? 7.022 3.712 -8.285 1.00 87.12 87 GLY A O 1
ATOM 611 N N . ALA A 1 88 ? 5.628 2.997 -6.676 1.00 88.25 88 ALA A N 1
ATOM 612 C CA . ALA A 1 88 ? 5.659 1.591 -7.075 1.00 88.25 88 ALA A CA 1
ATOM 613 C C . ALA A 1 88 ? 5.093 1.377 -8.488 1.00 88.25 88 ALA A C 1
ATOM 615 O O . ALA A 1 88 ? 5.710 0.684 -9.293 1.00 88.25 88 ALA A O 1
ATOM 616 N N . ILE A 1 89 ? 3.959 2.004 -8.822 1.00 89.62 89 ILE A N 1
ATOM 617 C CA . ILE A 1 89 ? 3.376 1.922 -10.169 1.00 89.62 89 ILE A CA 1
ATOM 618 C C . ILE A 1 89 ? 4.328 2.553 -11.195 1.00 89.62 89 ILE A C 1
ATOM 620 O O . ILE A 1 89 ? 4.550 1.968 -12.253 1.00 89.62 89 ILE A O 1
ATOM 624 N N . ALA A 1 90 ? 4.929 3.709 -10.889 1.00 88.56 90 ALA A N 1
ATOM 625 C CA . ALA A 1 90 ? 5.897 4.356 -11.777 1.00 88.56 90 ALA A CA 1
ATOM 626 C C . ALA A 1 90 ? 7.127 3.467 -12.031 1.00 88.56 90 ALA A C 1
ATOM 628 O O . ALA A 1 90 ? 7.484 3.228 -13.184 1.00 88.56 90 ALA A O 1
ATOM 629 N N . ALA A 1 91 ? 7.721 2.923 -10.965 1.00 86.19 91 ALA A N 1
ATOM 630 C CA . ALA A 1 91 ? 8.891 2.049 -11.038 1.00 86.19 91 ALA A CA 1
ATOM 631 C C . ALA A 1 91 ? 8.610 0.721 -11.760 1.00 86.19 91 ALA A C 1
ATOM 633 O O . ALA A 1 91 ? 9.519 0.125 -12.326 1.00 86.19 91 ALA A O 1
ATOM 634 N N . ALA A 1 92 ? 7.356 0.263 -11.776 1.00 87.00 92 ALA A N 1
ATOM 635 C CA . ALA A 1 92 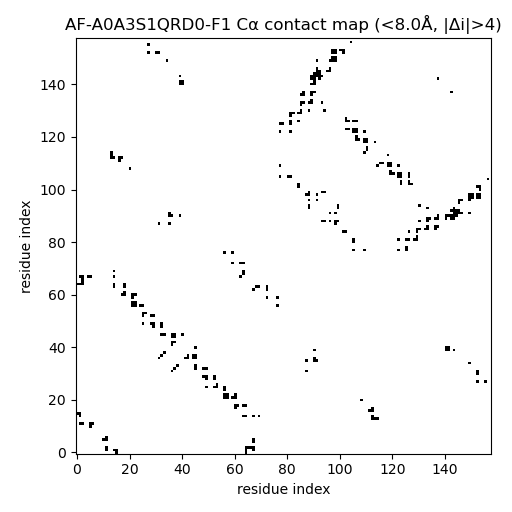? 6.967 -0.994 -12.408 1.00 87.00 92 ALA A CA 1
ATOM 636 C C . ALA A 1 92 ? 6.598 -0.869 -13.901 1.00 87.00 92 ALA A C 1
ATOM 638 O O . ALA A 1 92 ? 6.123 -1.849 -14.480 1.00 87.00 92 ALA A O 1
ATOM 639 N N . GLY A 1 93 ? 6.764 0.312 -14.510 1.00 85.44 93 GLY A N 1
ATOM 640 C CA . GLY A 1 93 ? 6.411 0.570 -15.914 1.00 85.44 93 GLY A CA 1
ATOM 641 C C . GLY A 1 93 ? 4.996 1.125 -16.129 1.00 85.44 93 GLY A C 1
ATOM 642 O O . GLY A 1 93 ? 4.491 1.134 -17.251 1.00 85.44 93 GLY A O 1
ATOM 643 N N . GLY A 1 94 ? 4.341 1.606 -15.070 1.00 86.88 94 GLY A N 1
ATOM 644 C CA . GLY A 1 94 ? 3.046 2.284 -15.132 1.00 86.88 94 GLY A CA 1
ATOM 645 C C . GLY A 1 94 ? 1.827 1.369 -14.999 1.00 86.88 94 GLY A C 1
ATOM 646 O O . GLY A 1 94 ? 1.915 0.237 -14.531 1.00 86.88 94 GLY A O 1
ATOM 647 N N . LEU A 1 95 ? 0.658 1.870 -15.412 1.00 87.19 95 LEU A N 1
ATOM 648 C CA . LEU A 1 95 ? -0.638 1.189 -15.236 1.00 87.19 95 LEU A CA 1
ATOM 649 C C . LEU A 1 95 ? -0.785 -0.133 -15.999 1.00 87.19 95 LEU A C 1
ATOM 651 O O . LEU A 1 95 ? -1.659 -0.927 -15.670 1.00 87.19 95 LEU A O 1
ATOM 655 N N . ALA A 1 96 ? 0.057 -0.379 -17.005 1.00 86.69 96 ALA A N 1
ATOM 656 C CA . ALA A 1 96 ? 0.098 -1.663 -17.702 1.00 86.69 96 ALA A CA 1
ATOM 657 C C . ALA A 1 96 ? 0.694 -2.787 -16.831 1.00 86.69 96 ALA A C 1
ATOM 659 O O . ALA A 1 96 ? 0.556 -3.966 -17.156 1.00 86.69 96 ALA A O 1
ATOM 660 N N . SER A 1 97 ? 1.354 -2.433 -15.725 1.00 86.88 97 SER A N 1
ATOM 661 C CA . SER A 1 97 ? 1.965 -3.378 -14.799 1.00 86.88 97 SER A CA 1
ATOM 662 C C . SER A 1 97 ? 0.945 -3.989 -13.827 1.00 86.88 97 SER A C 1
ATOM 664 O O . SER A 1 97 ? 0.080 -3.268 -13.319 1.00 86.88 97 SER A O 1
ATOM 666 N N . PRO A 1 98 ? 1.090 -5.278 -13.447 1.00 87.75 98 PRO A N 1
ATOM 667 C CA . PRO A 1 98 ? 0.268 -5.914 -12.410 1.00 87.75 98 PRO A CA 1
ATOM 668 C C . PRO A 1 98 ? 0.281 -5.175 -11.065 1.00 87.75 98 PRO A C 1
ATOM 670 O O . PRO A 1 98 ? -0.661 -5.288 -10.284 1.00 87.75 98 PRO A O 1
ATOM 673 N N . VAL A 1 99 ? 1.323 -4.378 -10.800 1.00 88.12 99 VAL A N 1
ATOM 674 C CA . VAL A 1 99 ? 1.462 -3.553 -9.588 1.00 88.12 99 VAL A 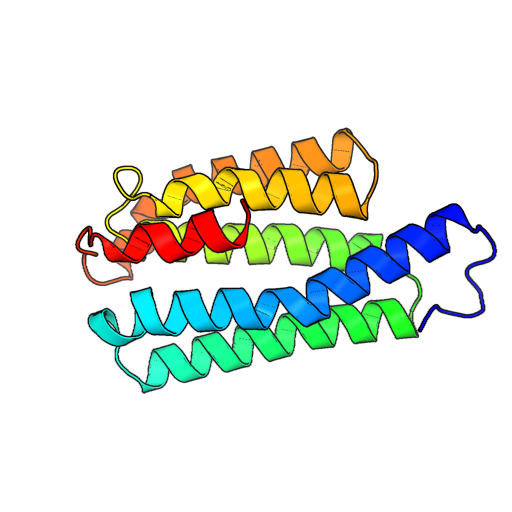CA 1
ATOM 675 C C . VAL A 1 99 ? 0.307 -2.561 -9.419 1.00 88.12 99 VAL A C 1
ATOM 677 O O . VAL A 1 99 ? -0.049 -2.236 -8.288 1.00 88.12 99 VAL A O 1
ATOM 680 N N . ALA A 1 100 ? -0.352 -2.138 -10.505 1.00 88.56 100 ALA A N 1
ATOM 681 C CA . ALA A 1 100 ? -1.530 -1.270 -10.434 1.00 88.56 100 ALA A CA 1
ATOM 682 C C . ALA A 1 100 ? -2.685 -1.882 -9.613 1.00 88.56 100 ALA A C 1
ATOM 684 O O . ALA A 1 100 ? -3.473 -1.146 -9.016 1.00 88.56 100 ALA A O 1
ATOM 685 N N . LEU A 1 101 ? -2.752 -3.216 -9.506 1.00 88.81 101 LEU A N 1
ATOM 686 C CA . LEU A 1 101 ? -3.744 -3.918 -8.683 1.00 88.81 101 LEU A CA 1
ATOM 687 C C . LEU A 1 101 ? -3.582 -3.635 -7.181 1.00 88.81 101 LEU A C 1
ATOM 689 O O . LEU A 1 101 ? -4.570 -3.700 -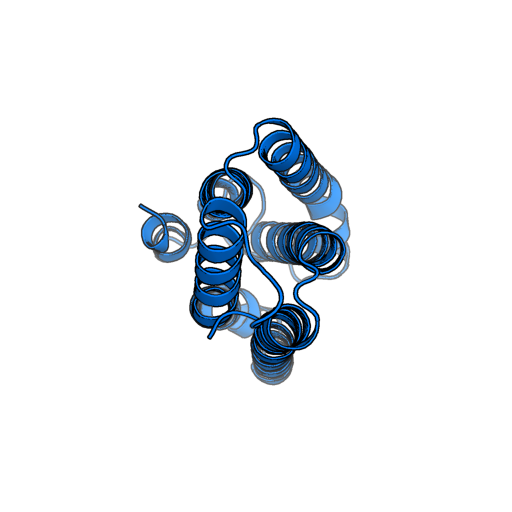6.449 1.00 88.81 101 LEU A O 1
ATOM 693 N N . LEU A 1 102 ? -2.392 -3.226 -6.716 1.00 87.12 102 LEU A N 1
ATOM 694 C CA . LEU A 1 102 ? -2.191 -2.765 -5.334 1.00 87.12 102 LEU A CA 1
ATOM 695 C C . LEU A 1 102 ? -3.028 -1.519 -5.001 1.00 87.12 102 LEU A C 1
ATOM 697 O O . LEU A 1 102 ? -3.286 -1.245 -3.829 1.00 87.12 102 LEU A O 1
ATOM 701 N N . GLY A 1 103 ? -3.536 -0.803 -6.011 1.00 85.62 103 GLY A N 1
ATOM 702 C CA . GLY A 1 103 ? -4.529 0.254 -5.821 1.00 85.62 103 GLY A CA 1
ATOM 703 C C . GLY A 1 103 ? -5.820 -0.219 -5.149 1.00 85.62 103 GLY A C 1
ATOM 704 O O . GLY A 1 103 ? -6.508 0.594 -4.536 1.00 85.62 103 GLY A O 1
ATOM 705 N N . LEU A 1 104 ? -6.126 -1.520 -5.197 1.00 87.25 104 LEU A N 1
ATOM 706 C CA . LEU A 1 104 ? -7.253 -2.122 -4.481 1.00 87.25 104 LEU A CA 1
ATOM 707 C C . LEU A 1 104 ? -6.910 -2.488 -3.029 1.00 87.25 104 LEU A C 1
ATOM 709 O O . LEU A 1 104 ? -7.805 -2.490 -2.182 1.00 87.25 104 LEU A O 1
ATOM 713 N N . ALA A 1 105 ? -5.636 -2.736 -2.715 1.00 85.88 105 ALA A N 1
ATOM 714 C CA . ALA A 1 105 ? -5.207 -3.121 -1.371 1.00 85.88 105 ALA A CA 1
ATOM 715 C C . ALA A 1 105 ? -5.461 -1.999 -0.350 1.00 85.88 105 ALA A C 1
ATOM 717 O O . ALA A 1 105 ? -6.044 -2.244 0.702 1.00 85.88 105 ALA A O 1
ATOM 718 N N . LEU A 1 106 ? -5.136 -0.746 -0.693 1.00 83.94 106 LEU A N 1
ATOM 719 C CA . LEU A 1 106 ? -5.339 0.427 0.176 1.00 83.94 106 LEU A CA 1
ATOM 720 C C . LEU A 1 106 ? -6.811 0.608 0.619 1.00 83.94 106 LEU A C 1
ATOM 722 O O . LEU A 1 106 ? -7.075 0.730 1.823 1.00 83.94 106 LEU A O 1
ATOM 726 N N . PRO A 1 107 ? -7.800 0.606 -0.297 1.00 86.81 107 PRO A N 1
ATOM 727 C CA . PRO A 1 107 ? -9.221 0.598 0.052 1.00 86.81 107 PRO A CA 1
ATOM 728 C C . PRO A 1 107 ? -9.650 -0.580 0.928 1.00 86.81 107 PRO A C 1
ATOM 730 O O . PRO A 1 107 ? -10.389 -0.385 1.897 1.00 86.81 107 PRO A O 1
ATOM 733 N N . VAL A 1 108 ? -9.178 -1.789 0.620 1.00 87.88 108 VAL A N 1
ATOM 734 C CA . VAL A 1 108 ? -9.546 -3.004 1.360 1.00 87.88 108 VAL A CA 1
ATOM 735 C C . VAL A 1 108 ? -8.988 -2.968 2.782 1.00 87.88 108 VAL A C 1
ATOM 737 O O . VAL A 1 108 ? -9.741 -3.164 3.737 1.00 87.88 108 VAL A O 1
ATOM 740 N N . GLU A 1 109 ? -7.709 -2.634 2.952 1.00 86.56 109 GLU A N 1
ATOM 741 C CA . GLU A 1 109 ? -7.059 -2.528 4.263 1.00 86.56 109 GLU A CA 1
ATOM 742 C C . GLU A 1 109 ? -7.711 -1.452 5.129 1.00 86.56 109 GLU A C 1
ATOM 744 O O . GLU A 1 109 ? -8.036 -1.682 6.296 1.00 86.56 109 GLU A O 1
ATOM 749 N N . THR A 1 110 ? -7.969 -0.276 4.560 1.00 87.19 110 THR A N 1
ATOM 750 C CA . THR A 1 110 ? -8.615 0.815 5.301 1.00 87.19 110 THR A CA 1
ATOM 751 C C . THR A 1 110 ? -10.044 0.480 5.698 1.00 87.19 110 THR A C 1
ATOM 753 O O . THR A 1 110 ? -10.461 0.823 6.811 1.00 87.19 110 THR A O 1
ATOM 756 N N . TRP A 1 111 ? -10.798 -0.217 4.847 1.00 89.38 111 TRP A N 1
ATOM 757 C CA . TRP A 1 111 ? -12.122 -0.709 5.207 1.00 89.38 111 TRP A CA 1
ATOM 758 C C . TRP A 1 111 ? -12.054 -1.784 6.296 1.00 89.38 111 TRP A C 1
ATOM 760 O O . TRP A 1 111 ? -12.809 -1.707 7.265 1.00 89.38 111 TRP A O 1
ATOM 770 N N . TRP A 1 112 ? -11.121 -2.732 6.202 1.00 88.44 112 TRP A N 1
ATOM 771 C CA . TRP A 1 112 ? -10.951 -3.799 7.190 1.00 88.44 112 TRP A CA 1
ATOM 772 C C . TRP A 1 112 ? -10.530 -3.270 8.569 1.00 88.44 112 TRP A C 1
ATOM 774 O O . TRP A 1 112 ? -11.062 -3.702 9.601 1.00 88.44 112 TRP A O 1
ATOM 784 N N . VAL A 1 113 ? -9.622 -2.291 8.597 1.00 87.12 113 VAL A N 1
ATOM 785 C CA . VAL A 1 113 ? -9.135 -1.658 9.829 1.00 87.12 113 VAL A CA 1
ATOM 786 C C . VAL A 1 113 ? -10.193 -0.754 10.450 1.00 87.12 113 VAL A C 1
ATOM 788 O O . VAL A 1 113 ? -10.436 -0.836 11.653 1.00 87.12 113 VAL A O 1
ATOM 791 N N . SER A 1 114 ? -10.828 0.112 9.658 1.00 85.00 114 SER A N 1
ATOM 792 C CA . SER A 1 114 ? -11.735 1.138 10.186 1.00 85.00 114 SER A CA 1
ATOM 793 C C . SER A 1 114 ? -13.201 0.714 10.230 1.00 85.00 114 SER A C 1
ATOM 795 O O . SER A 1 114 ? -13.990 1.365 10.901 1.00 85.00 114 SER A O 1
ATOM 797 N N . GLY A 1 115 ? -13.628 -0.307 9.486 1.00 83.88 115 GLY A N 1
ATOM 798 C CA . GLY A 1 115 ? -15.043 -0.659 9.306 1.00 83.88 115 GLY A CA 1
ATOM 799 C C . GLY A 1 115 ? -15.915 0.465 8.722 1.00 83.88 115 GLY A C 1
ATOM 800 O O . GLY A 1 115 ? -17.139 0.395 8.810 1.00 83.88 115 GLY A O 1
ATOM 801 N N . SER A 1 116 ? -15.320 1.531 8.172 1.00 85.69 116 SER A N 1
ATOM 802 C CA . SER A 1 116 ? -16.026 2.742 7.741 1.00 85.69 116 SER A CA 1
ATOM 803 C C . SER A 1 116 ? -15.979 2.911 6.228 1.00 85.69 116 SER A C 1
ATOM 805 O O . SER A 1 116 ? -14.907 2.989 5.630 1.00 85.69 116 SER A O 1
ATOM 807 N N . ARG A 1 117 ? -17.156 3.068 5.607 1.00 86.38 117 ARG A N 1
ATOM 808 C CA . ARG A 1 117 ? -17.265 3.362 4.168 1.00 86.38 117 ARG A CA 1
ATOM 809 C C . ARG A 1 117 ? -16.619 4.697 3.794 1.00 86.38 117 ARG A C 1
ATOM 811 O O . ARG A 1 117 ? -16.015 4.802 2.738 1.00 86.38 117 ARG A O 1
ATOM 818 N N . ARG A 1 118 ? -16.704 5.714 4.663 1.00 85.38 118 ARG A N 1
ATOM 819 C CA . ARG A 1 118 ? -16.085 7.030 4.403 1.00 85.38 118 ARG A CA 1
ATOM 820 C C . ARG A 1 118 ? -14.558 6.947 4.388 1.00 85.38 118 ARG A C 1
ATOM 822 O O . ARG A 1 118 ? -13.926 7.586 3.558 1.00 85.38 118 ARG A O 1
ATOM 829 N N . ALA A 1 119 ? -13.979 6.146 5.281 1.00 83.25 119 ALA A N 1
ATOM 830 C CA . ALA A 1 119 ? -12.536 5.926 5.307 1.00 83.25 119 ALA A CA 1
ATOM 831 C C . ALA A 1 119 ? -12.071 5.148 4.067 1.00 83.25 119 ALA A C 1
ATOM 833 O O . ALA A 1 119 ? -11.092 5.541 3.440 1.00 83.25 119 ALA A O 1
ATOM 834 N N . ALA A 1 120 ? -12.828 4.127 3.656 1.00 86.31 120 ALA A N 1
ATOM 835 C CA . ALA A 1 120 ? -12.574 3.405 2.410 1.00 86.31 120 ALA A CA 1
ATOM 836 C C . ALA A 1 120 ? -12.671 4.317 1.168 1.00 86.31 120 ALA A C 1
ATOM 838 O O . ALA A 1 120 ? -11.857 4.230 0.260 1.00 86.31 120 ALA A O 1
ATOM 839 N N . LEU A 1 121 ? -13.626 5.252 1.128 1.00 88.50 121 LEU A N 1
ATOM 840 C CA . LEU A 1 121 ? -13.705 6.233 0.039 1.00 88.50 121 LEU A CA 1
ATOM 841 C C . LEU A 1 121 ? -12.489 7.168 0.018 1.00 88.50 121 LEU A C 1
ATOM 843 O O . LEU A 1 121 ? -11.977 7.481 -1.052 1.00 88.50 121 LEU A O 1
ATOM 847 N N . SER A 1 122 ? -11.990 7.583 1.186 1.00 87.94 122 SER A N 1
ATOM 848 C CA . SER A 1 122 ? -10.797 8.435 1.247 1.00 87.94 122 SER A CA 1
ATOM 849 C C . SER A 1 122 ? -9.533 7.737 0.732 1.00 87.94 122 SER A C 1
ATOM 851 O O . SER A 1 122 ? -8.694 8.381 0.108 1.00 87.94 122 SER A O 1
ATOM 853 N N . SER A 1 123 ? -9.406 6.423 0.921 1.00 86.31 123 SER A N 1
ATOM 854 C CA . SER A 1 123 ? -8.294 5.641 0.369 1.00 86.31 123 SER A CA 1
ATOM 855 C C . SER A 1 123 ? -8.481 5.289 -1.101 1.00 86.31 123 SER A C 1
ATOM 857 O O . SER A 1 123 ? -7.489 5.241 -1.821 1.00 86.31 123 SER A O 1
ATOM 859 N N . VAL A 1 124 ? -9.719 5.149 -1.587 1.00 90.94 124 VAL A N 1
ATOM 860 C CA . VAL A 1 124 ? -9.996 5.139 -3.035 1.00 90.94 124 VAL A CA 1
ATOM 861 C C . VAL A 1 124 ? -9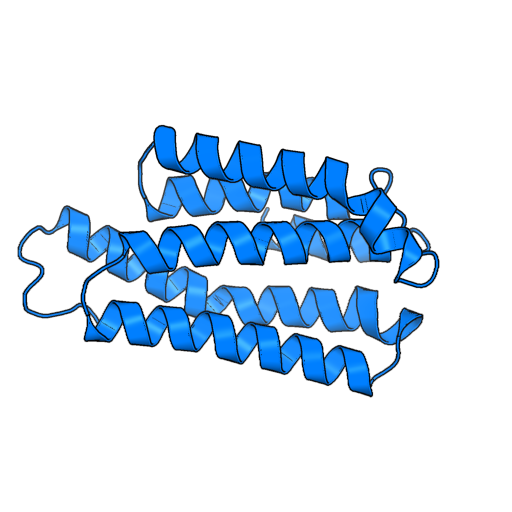.522 6.446 -3.665 1.00 90.94 124 VAL A C 1
ATOM 863 O O . VAL A 1 124 ? -8.815 6.416 -4.667 1.00 90.94 124 VAL A O 1
ATOM 866 N N . MET A 1 125 ? -9.834 7.596 -3.058 1.00 90.75 125 MET A N 1
ATOM 867 C CA . MET A 1 125 ? -9.323 8.885 -3.537 1.00 90.75 125 MET A CA 1
ATOM 868 C C . MET A 1 125 ? -7.792 8.941 -3.507 1.00 90.75 125 MET A C 1
ATOM 870 O O . MET A 1 125 ? -7.195 9.463 -4.443 1.00 90.75 125 MET A O 1
ATOM 874 N N . ALA A 1 126 ? -7.150 8.376 -2.480 1.00 89.69 126 ALA A N 1
ATOM 875 C CA . ALA A 1 126 ? -5.692 8.286 -2.416 1.00 89.69 126 ALA A CA 1
ATOM 876 C C . ALA A 1 126 ? -5.107 7.379 -3.515 1.00 89.69 126 ALA A C 1
ATOM 878 O O . ALA A 1 126 ? -4.093 7.733 -4.107 1.00 89.69 126 ALA A O 1
ATOM 879 N N . ALA A 1 127 ? -5.756 6.256 -3.836 1.00 90.44 127 ALA A N 1
ATOM 880 C CA . ALA A 1 127 ? -5.347 5.373 -4.928 1.00 90.44 127 ALA A CA 1
ATOM 881 C C . ALA A 1 127 ? -5.515 6.046 -6.302 1.00 90.44 127 ALA A C 1
ATOM 883 O O . ALA A 1 127 ? -4.619 5.977 -7.140 1.00 90.44 127 ALA A O 1
ATOM 884 N N . VAL A 1 128 ? -6.618 6.771 -6.519 1.00 91.56 128 VAL A N 1
ATOM 885 C CA . VAL A 1 128 ? -6.819 7.575 -7.737 1.00 91.56 128 VAL A CA 1
ATOM 886 C C . VAL A 1 128 ? -5.772 8.683 -7.830 1.00 91.56 128 VAL A C 1
ATOM 888 O O . VAL A 1 128 ? -5.167 8.868 -8.883 1.00 91.56 128 VAL A O 1
ATOM 891 N N . ALA A 1 129 ? -5.504 9.388 -6.729 1.00 90.31 129 ALA A N 1
ATOM 892 C CA . ALA A 1 129 ? -4.449 10.394 -6.682 1.00 90.31 129 ALA A CA 1
ATOM 893 C C . ALA A 1 129 ? -3.077 9.781 -6.993 1.00 90.31 129 ALA A C 1
ATOM 895 O O . ALA A 1 129 ? -2.307 10.385 -7.732 1.00 90.31 129 ALA A O 1
ATOM 896 N N . ALA A 1 130 ? -2.789 8.570 -6.507 1.00 90.25 130 ALA A N 1
ATOM 897 C CA . ALA A 1 130 ? -1.555 7.856 -6.816 1.00 90.25 130 ALA A CA 1
ATOM 898 C C . ALA A 1 130 ? -1.414 7.561 -8.317 1.00 90.25 130 ALA A C 1
ATOM 900 O O . ALA A 1 130 ? -0.351 7.792 -8.888 1.00 90.25 130 ALA A O 1
ATOM 901 N N . ILE A 1 131 ? -2.497 7.128 -8.969 1.00 89.62 131 ILE A N 1
ATOM 902 C CA . ILE A 1 131 ? -2.546 6.907 -10.423 1.00 89.62 131 ILE A CA 1
ATOM 903 C C . ILE A 1 131 ? -2.290 8.214 -11.186 1.00 89.62 131 ILE A C 1
ATOM 905 O O . ILE A 1 131 ? -1.493 8.239 -12.120 1.00 89.62 131 ILE A O 1
ATOM 909 N N . VAL A 1 132 ? -2.924 9.313 -10.770 1.00 90.19 132 VAL A N 1
ATOM 910 C CA . VAL A 1 132 ? -2.748 10.631 -11.406 1.00 90.19 132 VAL A CA 1
ATOM 911 C C . VAL A 1 132 ? -1.342 11.197 -11.172 1.00 90.19 132 VAL A C 1
ATOM 913 O O . VAL A 1 132 ? -0.812 11.885 -12.040 1.00 90.19 132 VAL A O 1
ATOM 916 N N . LEU A 1 133 ? -0.725 10.910 -10.022 1.00 88.25 133 LEU A N 1
ATOM 917 C CA . LEU A 1 133 ? 0.618 11.377 -9.659 1.00 88.25 133 LEU A CA 1
ATOM 918 C C . LEU A 1 133 ? 1.743 10.517 -10.250 1.00 88.25 133 LEU A C 1
ATOM 920 O O . LEU A 1 133 ? 2.873 10.994 -10.369 1.00 88.25 133 LEU A O 1
ATOM 924 N N . GLN A 1 134 ? 1.451 9.281 -10.654 1.00 85.94 134 GLN A N 1
ATOM 925 C CA . GLN A 1 134 ? 2.420 8.349 -11.231 1.00 85.94 134 GLN A CA 1
ATOM 926 C C . GLN A 1 134 ? 3.269 8.943 -12.380 1.00 85.94 134 GLN A C 1
ATOM 928 O O . GLN A 1 134 ? 4.480 8.715 -12.373 1.00 85.94 134 GLN A O 1
ATOM 933 N N . PRO A 1 135 ? 2.733 9.727 -13.342 1.00 83.44 135 PRO A N 1
ATOM 934 C CA . PRO A 1 135 ? 3.542 10.315 -14.413 1.00 83.44 135 PRO A CA 1
ATOM 935 C C . PRO A 1 135 ? 4.604 11.286 -13.888 1.00 83.44 135 PRO A C 1
ATOM 937 O O . PRO A 1 135 ? 5.710 11.326 -14.416 1.00 83.44 135 PRO A O 1
ATOM 940 N N . PHE A 1 136 ? 4.293 12.037 -12.826 1.00 85.25 136 PHE A N 1
ATOM 941 C CA . PHE A 1 136 ? 5.239 12.954 -12.188 1.00 85.25 136 PHE A CA 1
ATOM 942 C C . PHE A 1 136 ? 6.326 12.190 -11.429 1.00 85.25 136 PHE A C 1
ATOM 944 O O . PHE A 1 136 ? 7.496 12.553 -11.498 1.00 85.25 136 PHE A O 1
ATOM 951 N N . ALA A 1 137 ? 5.967 11.086 -10.766 1.00 80.69 137 ALA A N 1
ATOM 952 C CA . ALA A 1 137 ? 6.954 10.188 -10.166 1.00 80.69 137 ALA A CA 1
ATOM 953 C C . ALA A 1 137 ? 7.891 9.586 -11.233 1.00 80.69 137 ALA A C 1
ATOM 955 O O . ALA A 1 137 ? 9.094 9.494 -11.007 1.00 80.69 137 ALA A O 1
ATOM 956 N N . GLY A 1 138 ? 7.369 9.268 -12.422 1.00 74.62 138 GLY A N 1
ATOM 957 C CA . GLY A 1 138 ? 8.155 8.796 -13.568 1.00 74.62 138 GLY A CA 1
ATOM 958 C C . GLY A 1 138 ? 9.115 9.829 -14.174 1.00 74.62 138 GLY A C 1
ATOM 959 O O . GLY A 1 138 ? 9.997 9.446 -14.929 1.00 74.62 138 GLY A O 1
ATOM 960 N N . GLN A 1 139 ? 8.992 11.120 -13.844 1.00 80.94 139 GLN A N 1
ATOM 961 C CA . GLN A 1 139 ? 9.993 12.133 -14.221 1.00 80.94 139 GLN A CA 1
ATOM 962 C C . GLN A 1 139 ? 11.215 12.117 -13.293 1.00 80.94 139 GLN A C 1
ATOM 964 O O . GLN A 1 139 ? 12.293 12.560 -13.681 1.00 80.94 139 GLN A O 1
ATOM 969 N N . LEU A 1 140 ? 11.038 11.640 -12.058 1.00 79.25 140 LEU A N 1
ATOM 970 C CA . LEU A 1 140 ? 12.081 11.567 -11.031 1.00 79.25 140 LEU A CA 1
ATOM 971 C C . LEU A 1 140 ? 12.768 10.196 -10.997 1.00 79.25 140 LEU A C 1
ATOM 973 O O . LEU A 1 140 ? 13.878 10.075 -10.483 1.00 79.25 140 LEU A O 1
ATOM 977 N N . LEU A 1 141 ? 12.090 9.167 -11.506 1.00 76.81 141 LEU A N 1
ATOM 978 C CA . LEU A 1 141 ? 12.528 7.778 -11.493 1.00 76.81 141 LEU A CA 1
ATOM 979 C C . LEU A 1 141 ? 12.980 7.336 -12.893 1.00 76.81 141 LEU A C 1
ATOM 981 O O . LEU A 1 141 ? 12.410 7.786 -13.886 1.00 76.81 141 LEU A O 1
ATOM 985 N N . PRO A 1 142 ? 13.961 6.423 -12.995 1.00 77.12 142 PRO A N 1
ATOM 986 C CA . PRO A 1 142 ? 14.275 5.755 -14.251 1.00 77.12 142 PRO A CA 1
ATOM 987 C C . PRO A 1 142 ? 13.031 5.060 -14.828 1.00 77.12 142 PRO A C 1
ATOM 989 O O . PRO A 1 142 ? 12.187 4.594 -14.054 1.00 77.12 142 PRO A O 1
ATOM 992 N N . PRO A 1 143 ? 12.909 4.954 -16.163 1.00 75.94 143 PRO A N 1
ATOM 993 C CA . PRO A 1 143 ? 11.804 4.234 -16.779 1.00 75.94 143 PRO A CA 1
ATOM 994 C C . PRO A 1 143 ? 11.797 2.776 -16.305 1.00 75.94 143 PRO A C 1
ATOM 996 O O . PRO A 1 143 ? 12.785 2.059 -16.444 1.00 75.94 143 PRO A O 1
ATOM 999 N N . GLY A 1 144 ? 10.674 2.361 -15.720 1.00 77.44 144 GLY A N 1
ATOM 1000 C CA . GLY A 1 144 ? 10.459 0.987 -15.284 1.00 77.44 144 GLY A CA 1
ATOM 1001 C C . GLY A 1 144 ? 10.124 0.062 -16.451 1.00 77.44 144 GLY A C 1
ATOM 1002 O O . GLY A 1 144 ? 9.378 0.442 -17.354 1.00 77.44 144 GLY A O 1
ATOM 1003 N N . GLU A 1 145 ? 10.624 -1.170 -16.407 1.00 81.06 145 GLU A N 1
ATOM 1004 C CA . GLU A 1 145 ? 10.259 -2.229 -17.352 1.00 81.06 145 GLU A CA 1
ATOM 1005 C C . GLU A 1 145 ? 9.245 -3.185 -16.726 1.00 81.06 145 GLU A C 1
ATOM 1007 O O . GLU A 1 145 ? 9.351 -3.550 -15.556 1.00 81.06 145 GLU A O 1
ATOM 1012 N N . ILE A 1 146 ? 8.258 -3.626 -17.508 1.00 84.25 146 ILE A N 1
ATOM 1013 C CA . ILE A 1 146 ? 7.257 -4.586 -17.038 1.00 84.25 146 ILE A CA 1
ATOM 1014 C C . ILE A 1 146 ? 7.891 -5.978 -16.998 1.00 84.25 146 ILE A C 1
ATOM 1016 O O . ILE A 1 146 ? 8.283 -6.517 -18.031 1.00 84.25 146 ILE A O 1
ATOM 1020 N N . ALA A 1 147 ? 7.921 -6.595 -15.817 1.00 84.75 147 ALA A N 1
ATOM 1021 C CA . ALA A 1 147 ? 8.456 -7.934 -15.626 1.00 84.75 147 ALA A CA 1
ATOM 1022 C C . ALA A 1 147 ? 7.402 -8.912 -15.089 1.00 84.75 147 ALA A C 1
ATOM 1024 O O . ALA A 1 147 ? 6.525 -8.550 -14.306 1.00 84.75 147 ALA A O 1
ATOM 1025 N N . ALA A 1 148 ? 7.510 -10.190 -15.468 1.00 85.00 148 ALA A N 1
ATOM 1026 C CA . ALA A 1 148 ? 6.558 -11.227 -15.058 1.00 85.00 148 ALA A CA 1
ATOM 1027 C C . ALA A 1 148 ? 6.490 -11.420 -13.530 1.00 85.00 148 ALA A C 1
ATOM 1029 O O . ALA A 1 148 ? 5.428 -11.711 -12.985 1.00 85.00 148 ALA A O 1
ATOM 1030 N N . TRP A 1 149 ? 7.600 -11.206 -12.817 1.00 83.56 149 TRP A N 1
ATOM 1031 C CA . TRP A 1 149 ? 7.650 -11.325 -11.357 1.00 83.56 149 TRP A CA 1
ATOM 1032 C C . TRP A 1 149 ? 6.911 -10.193 -10.621 1.00 83.56 149 TRP A C 1
ATOM 1034 O O . TRP A 1 149 ? 6.647 -10.337 -9.428 1.00 83.56 149 TRP A O 1
ATOM 1044 N N . HIS A 1 150 ? 6.477 -9.122 -11.305 1.00 86.19 150 HIS A N 1
ATOM 1045 C CA . HIS A 1 150 ? 5.595 -8.099 -10.723 1.00 86.19 150 HIS A CA 1
ATOM 1046 C C . HIS A 1 150 ? 4.271 -8.670 -10.206 1.00 86.19 150 HIS A C 1
ATOM 1048 O O . HIS A 1 150 ? 3.672 -8.078 -9.312 1.00 86.19 150 HIS A O 1
ATOM 1054 N N . TRP A 1 151 ? 3.829 -9.828 -10.710 1.00 85.38 151 TRP A N 1
ATOM 1055 C CA . TRP A 1 151 ? 2.640 -10.526 -10.214 1.00 85.38 151 TRP A CA 1
ATOM 1056 C C . TRP A 1 151 ? 2.755 -10.996 -8.762 1.00 85.38 151 TRP A C 1
ATOM 1058 O O . TRP A 1 151 ? 1.732 -11.117 -8.093 1.00 85.38 151 TRP A O 1
ATOM 1068 N N . LEU A 1 152 ? 3.971 -11.204 -8.245 1.00 83.69 152 LEU A N 1
ATOM 1069 C CA . LEU A 1 152 ? 4.173 -11.604 -6.848 1.00 83.69 152 LEU A CA 1
ATOM 1070 C C . LEU A 1 152 ? 3.665 -10.543 -5.863 1.00 83.69 152 LEU A C 1
ATOM 1072 O O . LEU A 1 152 ? 3.263 -10.885 -4.755 1.00 83.69 152 LEU A O 1
ATOM 1076 N N . LEU A 1 153 ? 3.651 -9.269 -6.271 1.00 82.62 153 LEU A N 1
ATOM 1077 C CA . LEU A 1 153 ? 3.220 -8.162 -5.423 1.00 82.62 153 LEU A CA 1
ATOM 1078 C C . LEU A 1 153 ? 1.717 -8.193 -5.130 1.00 82.62 153 LEU A C 1
ATOM 1080 O O . LEU A 1 153 ? 1.367 -8.352 -3.966 1.00 82.62 153 LEU A O 1
ATOM 1084 N N . PRO A 1 154 ? 0.807 -8.092 -6.117 1.00 82.94 154 PRO A N 1
ATOM 1085 C CA . PRO A 1 154 ? -0.623 -8.163 -5.837 1.00 82.94 154 PRO A CA 1
ATOM 1086 C C . PRO A 1 154 ? -1.058 -9.529 -5.294 1.00 82.94 154 PRO A C 1
ATOM 1088 O O . PRO A 1 154 ? -1.997 -9.581 -4.507 1.00 82.94 154 PRO A O 1
ATOM 1091 N N . LEU A 1 155 ? -0.363 -10.621 -5.642 1.00 83.06 155 LEU A N 1
ATOM 1092 C CA . LEU A 1 155 ? -0.646 -11.949 -5.085 1.00 83.06 155 LEU A CA 1
ATOM 1093 C C . LEU A 1 155 ? -0.378 -12.046 -3.580 1.00 83.06 155 LEU A C 1
ATOM 1095 O O . LEU A 1 155 ? -1.000 -12.869 -2.921 1.00 83.06 155 LEU A O 1
ATOM 1099 N N . ALA A 1 156 ? 0.483 -11.198 -3.011 1.00 81.31 156 ALA A N 1
ATOM 1100 C CA . ALA A 1 156 ? 0.666 -11.147 -1.560 1.00 81.31 156 ALA A CA 1
ATOM 1101 C C . ALA A 1 156 ? -0.588 -10.649 -0.806 1.00 81.31 156 ALA A C 1
ATOM 1103 O O . ALA A 1 156 ? -0.657 -10.783 0.415 1.00 81.31 156 ALA A O 1
ATOM 1104 N N . TRP A 1 157 ? -1.566 -10.088 -1.529 1.00 71.38 157 TRP A N 1
ATOM 1105 C CA . TRP A 1 157 ? -2.851 -9.604 -1.015 1.00 71.38 157 TRP A CA 1
ATOM 1106 C C . TRP A 1 157 ? -4.068 -10.418 -1.506 1.00 71.38 157 TRP A C 1
ATOM 1108 O O . TRP A 1 157 ? -5.198 -10.018 -1.212 1.00 71.38 157 TRP A O 1
ATOM 1118 N N . ALA A 1 158 ? -3.863 -11.511 -2.254 1.00 64.38 158 ALA A N 1
ATOM 1119 C CA . ALA A 1 158 ? -4.923 -12.412 -2.733 1.00 64.38 158 ALA A CA 1
ATOM 1120 C C . ALA A 1 158 ? -5.245 -13.509 -1.705 1.00 64.38 158 ALA A C 1
ATOM 1122 O O . ALA A 1 158 ? -6.449 -13.817 -1.548 1.00 64.38 158 ALA A O 1
#

Mean predicted aligned error: 5.46 Å

Solvent-accessible surface area (backbone atoms only — not comparable to full-atom values): 8062 Å² total; per-residue (Å²): 126,70,36,85,85,59,78,50,67,69,58,44,51,30,50,45,42,45,35,51,47,28,66,50,47,32,59,59,50,31,53,48,28,56,67,46,30,30,81,68,65,32,64,70,55,23,51,51,51,35,51,49,39,42,50,53,26,46,50,44,30,49,50,31,43,75,66,59,55,53,71,64,52,50,52,48,50,44,54,52,49,18,53,51,48,13,46,49,23,19,34,31,42,28,80,88,22,56,47,44,56,45,48,54,49,52,23,50,52,40,26,70,29,64,74,32,72,69,55,20,50,54,26,42,51,29,31,52,49,14,63,70,43,16,66,62,41,41,73,80,41,66,88,29,69,74,53,84,72,42,49,60,58,40,56,76,77,110

Foldseek 3Di:
DAAPPPPDPLLRQLLVLLLVCLQCVLVLQLVLLVVQVCVWPNDVVSVVSSCVSNVLSNVLNVCCRVPVDVPVSLVVCLLVVLQSLLLSQQSQQHPVAPSLLCLVVQLVSQCVSPVDPVSSVVSNVSSVVSNVCNVVSNVVTPRHDHDPCSNVSVVVVD

Nearest PDB structures (foldseek):
  7wc8-assembly1_A  TM=2.636E-01  e=8.732E-01  Homo sapiens